Protein AF-A0A958B8J9-F1 (afdb_monomer_lite)

Structure (mmCIF, N/CA/C/O backbone):
data_AF-A0A958B8J9-F1
#
_entry.id   AF-A0A958B8J9-F1
#
loop_
_atom_site.group_PDB
_atom_site.id
_atom_site.type_symbol
_atom_site.label_atom_id
_atom_site.label_alt_id
_atom_site.label_comp_id
_atom_site.label_asym_id
_atom_site.label_entity_id
_atom_site.label_seq_id
_atom_site.pdbx_PDB_ins_code
_atom_site.Cartn_x
_atom_site.Cartn_y
_atom_site.Cartn_z
_atom_site.occupancy
_atom_site.B_iso_or_equiv
_atom_site.auth_seq_id
_atom_site.auth_comp_id
_atom_site.auth_asym_id
_atom_site.auth_atom_id
_atom_site.pdbx_PDB_model_num
ATOM 1 N N . MET A 1 1 ? -15.690 6.339 -1.868 1.00 58.62 1 MET A N 1
ATOM 2 C CA . MET A 1 1 ? -15.265 6.916 -0.576 1.00 58.62 1 MET A CA 1
ATOM 3 C C . MET A 1 1 ? -13.778 7.248 -0.672 1.00 58.62 1 MET A C 1
ATOM 5 O O . MET A 1 1 ? -13.099 6.564 -1.431 1.00 58.62 1 MET A O 1
ATOM 9 N N . THR A 1 2 ? -13.263 8.299 -0.023 1.00 69.31 2 THR A N 1
ATOM 10 C CA . THR A 1 2 ? -11.801 8.518 0.001 1.00 69.31 2 THR A CA 1
ATOM 11 C C . THR A 1 2 ? -11.167 7.687 1.121 1.00 69.31 2 THR A C 1
ATOM 13 O O . THR A 1 2 ? -11.836 7.359 2.100 1.00 69.31 2 THR A O 1
ATOM 16 N N . VAL A 1 3 ? -9.881 7.333 1.001 1.00 66.44 3 VAL A N 1
ATOM 17 C CA . VAL A 1 3 ? -9.152 6.556 2.032 1.00 66.44 3 VAL A CA 1
ATOM 18 C C . VAL A 1 3 ? -9.223 7.245 3.399 1.00 66.44 3 VAL A C 1
ATOM 20 O O . VAL A 1 3 ? -9.336 6.589 4.431 1.00 66.44 3 VAL A O 1
ATOM 23 N N . THR A 1 4 ? -9.215 8.577 3.405 1.00 69.12 4 THR A N 1
ATOM 24 C CA . THR A 1 4 ? -9.327 9.397 4.611 1.00 69.12 4 THR A CA 1
ATOM 25 C C . THR A 1 4 ? -10.670 9.204 5.310 1.00 69.12 4 THR A C 1
ATOM 27 O O . THR A 1 4 ? -10.696 9.065 6.530 1.00 69.12 4 THR A O 1
ATOM 30 N N . ASP A 1 5 ? -11.767 9.131 4.554 1.00 72.06 5 ASP A N 1
ATOM 31 C CA . ASP A 1 5 ? -13.106 8.901 5.112 1.00 72.06 5 ASP A CA 1
ATOM 32 C C . ASP A 1 5 ? -13.208 7.492 5.723 1.00 72.06 5 ASP A C 1
ATOM 34 O O . ASP A 1 5 ? -13.782 7.312 6.796 1.00 72.06 5 ASP A O 1
ATOM 38 N N . LEU A 1 6 ? -12.578 6.501 5.080 1.00 70.38 6 LEU A N 1
ATOM 39 C CA . LEU A 1 6 ? -12.546 5.107 5.535 1.00 70.38 6 LEU A CA 1
ATOM 40 C C . LEU A 1 6 ? -11.748 4.953 6.842 1.00 70.38 6 LEU A C 1
ATOM 42 O O . LEU A 1 6 ? -12.181 4.276 7.775 1.00 70.38 6 LEU A O 1
ATOM 46 N N . LEU A 1 7 ? -10.612 5.648 6.952 1.00 69.88 7 LEU A N 1
ATOM 47 C CA . LEU A 1 7 ? -9.799 5.686 8.172 1.00 69.88 7 LEU A CA 1
ATOM 48 C C . LEU A 1 7 ? -10.475 6.451 9.317 1.00 69.88 7 LEU A C 1
ATOM 50 O O . LEU A 1 7 ? -10.236 6.133 10.480 1.00 69.88 7 LEU A O 1
ATOM 54 N N . GLN A 1 8 ? -11.316 7.442 9.015 1.00 74.94 8 GLN A N 1
ATOM 55 C CA . GLN A 1 8 ? -12.059 8.194 10.031 1.00 74.94 8 GLN A CA 1
ATOM 56 C C . GLN A 1 8 ? -13.215 7.397 10.641 1.00 74.94 8 GLN A C 1
ATOM 58 O O . GLN A 1 8 ? -13.554 7.624 11.801 1.00 74.94 8 GLN A O 1
ATOM 63 N N . SER A 1 9 ? -13.797 6.447 9.904 1.00 75.06 9 SER A N 1
ATOM 64 C CA . SER A 1 9 ? -14.811 5.534 10.449 1.00 75.06 9 SER A CA 1
ATOM 65 C C . SER A 1 9 ? -14.233 4.367 11.254 1.00 75.06 9 SER A C 1
ATOM 67 O O . SER A 1 9 ? -14.986 3.641 11.902 1.00 75.06 9 SER A O 1
ATOM 69 N N . ALA A 1 10 ? -12.913 4.181 11.227 1.00 77.25 10 ALA A N 1
ATOM 70 C CA . ALA A 1 10 ? -12.238 3.083 11.900 1.00 77.25 10 ALA A CA 1
ATOM 71 C C . ALA A 1 10 ? -12.300 3.235 13.428 1.00 77.25 10 ALA A C 1
ATOM 73 O O . ALA A 1 10 ? -11.892 4.258 13.987 1.00 77.25 10 ALA A O 1
ATOM 74 N N . GLN A 1 11 ? -12.770 2.200 14.125 1.00 82.56 11 GLN A N 1
ATOM 75 C CA . GLN A 1 11 ? -12.775 2.181 15.589 1.00 82.56 11 GLN A CA 1
ATOM 76 C C . GLN A 1 11 ? -11.555 1.427 16.108 1.00 82.56 11 GLN A C 1
ATOM 78 O O . GLN A 1 11 ? -11.236 0.344 15.631 1.00 82.56 11 GLN A O 1
ATOM 83 N N . PHE A 1 12 ? -10.868 1.975 17.106 1.00 85.31 12 PHE A N 1
ATOM 84 C CA . PHE A 1 12 ? -9.675 1.348 17.671 1.00 85.31 12 PHE A CA 1
ATOM 85 C C . PHE A 1 12 ? -10.013 0.622 18.969 1.00 85.31 12 PHE A C 1
ATOM 8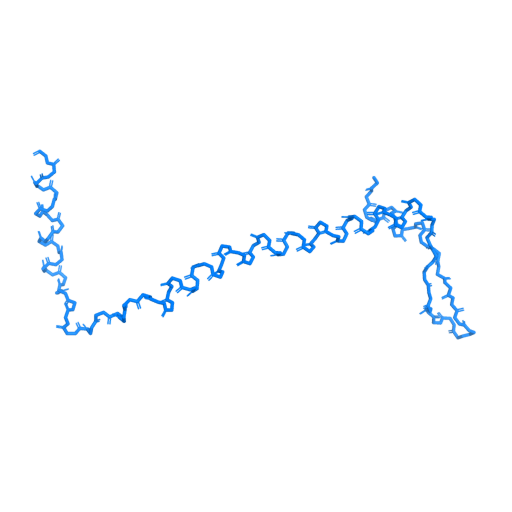7 O O . PHE A 1 12 ? -10.548 1.218 19.902 1.00 85.31 12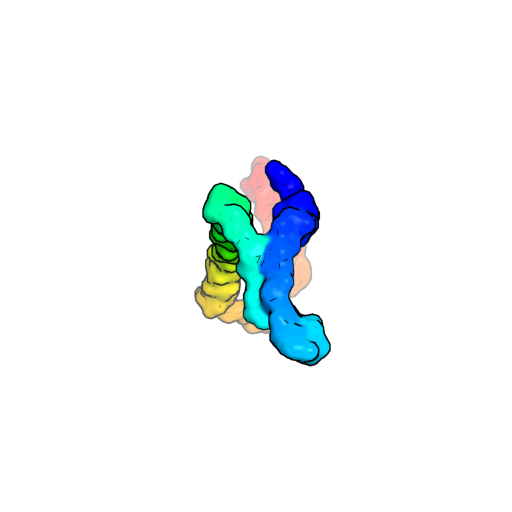 PHE A O 1
ATOM 94 N N . VAL A 1 13 ? -9.638 -0.652 19.047 1.00 84.44 13 VAL A N 1
ATOM 95 C CA . VAL A 1 13 ? -9.618 -1.403 20.302 1.00 84.44 13 VAL A CA 1
ATOM 96 C C . VAL A 1 13 ? -8.281 -1.128 20.975 1.00 84.44 13 VAL A C 1
ATOM 98 O O . VAL A 1 13 ? -7.221 -1.361 20.384 1.00 84.44 13 VAL A O 1
ATOM 101 N N . VAL A 1 14 ? -8.333 -0.606 22.198 1.00 88.81 14 VAL A N 1
ATOM 102 C CA . VAL A 1 14 ? -7.151 -0.272 22.996 1.00 88.81 14 VAL A CA 1
ATOM 103 C C . VAL A 1 14 ? -7.037 -1.178 24.215 1.00 88.81 14 VAL A C 1
ATOM 105 O O . VAL A 1 14 ? -8.045 -1.635 24.754 1.00 88.81 14 VAL A O 1
ATOM 108 N N . ASP A 1 15 ? -5.805 -1.442 24.643 1.00 88.06 15 ASP A N 1
ATOM 109 C CA . ASP A 1 15 ? -5.538 -2.126 25.907 1.00 88.06 15 ASP A CA 1
ATOM 110 C C . ASP A 1 15 ? -5.774 -1.204 27.119 1.00 88.06 15 ASP A C 1
ATOM 112 O O . ASP A 1 15 ? -6.084 -0.018 26.987 1.00 88.06 15 ASP A O 1
ATOM 116 N N . ALA A 1 16 ? -5.603 -1.745 28.328 1.00 85.94 16 ALA A N 1
ATOM 117 C CA . ALA A 1 16 ? -5.766 -0.990 29.574 1.00 85.94 16 ALA A CA 1
ATOM 118 C C . ALA A 1 16 ? -4.799 0.206 29.715 1.00 85.94 16 ALA A C 1
ATOM 120 O O . ALA A 1 16 ? -5.047 1.095 30.527 1.00 85.94 16 ALA A O 1
ATOM 121 N N . ASN A 1 17 ? -3.722 0.243 28.926 1.00 87.06 17 ASN A N 1
ATOM 122 C CA . ASN A 1 17 ? -2.739 1.324 28.895 1.00 87.06 17 ASN A CA 1
ATOM 123 C C . ASN A 1 17 ? -3.018 2.334 27.766 1.00 87.06 17 ASN A C 1
ATOM 125 O O . ASN A 1 17 ? -2.272 3.299 27.611 1.00 87.06 17 ASN A O 1
ATOM 129 N N . GLY A 1 18 ? -4.077 2.125 26.976 1.00 82.56 18 GLY A N 1
ATOM 130 C CA . GLY A 1 18 ? -4.437 2.975 25.845 1.00 82.56 18 GLY A CA 1
ATOM 131 C C . GLY A 1 18 ? -3.675 2.665 24.553 1.00 82.56 18 GLY A C 1
ATOM 132 O O . GLY A 1 18 ? -3.801 3.421 23.586 1.00 82.56 18 GLY A O 1
ATOM 133 N N . ASN A 1 19 ? -2.909 1.571 24.489 1.00 84.25 19 ASN A N 1
ATOM 134 C CA . ASN A 1 19 ? -2.226 1.180 23.258 1.00 84.25 19 ASN A CA 1
ATOM 135 C C . ASN A 1 19 ? -3.209 0.509 22.301 1.00 84.25 19 ASN A C 1
ATOM 137 O O . ASN A 1 19 ? -3.958 -0.388 22.686 1.00 84.25 19 ASN A O 1
ATOM 141 N N . ARG A 1 20 ? -3.182 0.918 21.032 1.00 86.06 20 ARG A N 1
ATOM 142 C CA . ARG A 1 20 ? -4.043 0.367 19.978 1.00 86.06 20 ARG A CA 1
ATOM 143 C C . ARG A 1 20 ? -3.609 -1.062 19.656 1.00 86.06 20 ARG A C 1
ATOM 145 O O . ARG A 1 20 ? -2.474 -1.268 19.238 1.00 86.06 20 ARG A O 1
ATOM 152 N N . GLN A 1 21 ? -4.508 -2.025 19.835 1.00 83.25 21 GLN A N 1
ATOM 153 C CA . GLN A 1 21 ? -4.251 -3.443 19.564 1.00 83.25 21 GLN A CA 1
ATOM 154 C C . GLN A 1 21 ? -4.968 -3.951 18.316 1.00 83.25 21 GLN A C 1
ATOM 156 O O . GLN A 1 21 ? -4.433 -4.803 17.613 1.00 83.25 21 GLN A O 1
ATOM 161 N N . ALA A 1 22 ? -6.16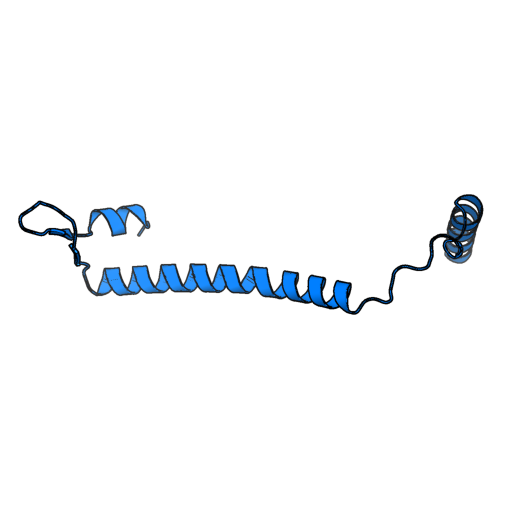1 -3.432 18.026 1.00 82.31 22 ALA A N 1
ATOM 162 C CA . ALA A 1 22 ? -6.915 -3.813 16.839 1.00 82.31 22 ALA A CA 1
ATOM 163 C C . ALA A 1 22 ? -7.707 -2.631 16.279 1.00 82.31 22 ALA A C 1
ATOM 165 O O . ALA A 1 22 ? -7.952 -1.638 16.970 1.00 82.31 22 ALA A O 1
ATOM 166 N N . VAL A 1 23 ? -8.111 -2.760 15.019 1.00 82.25 23 VAL A N 1
ATOM 167 C CA . VAL A 1 23 ? -8.988 -1.812 14.334 1.00 82.25 23 VAL A CA 1
ATOM 168 C C . VAL A 1 23 ? -10.233 -2.559 13.884 1.00 82.25 23 VAL A C 1
ATOM 170 O O . VAL A 1 23 ? -10.131 -3.614 13.261 1.00 82.25 23 VAL A O 1
ATOM 173 N N . LEU A 1 24 ? -11.396 -2.026 14.234 1.00 82.69 24 LEU A N 1
ATOM 174 C CA . LEU A 1 24 ? -12.693 -2.539 13.842 1.00 82.69 24 LEU A CA 1
ATOM 175 C C . LEU A 1 24 ? -13.184 -1.763 12.620 1.00 82.69 24 LEU A C 1
ATOM 177 O O . LEU A 1 24 ? -13.240 -0.530 12.638 1.00 82.69 24 LEU A O 1
ATOM 181 N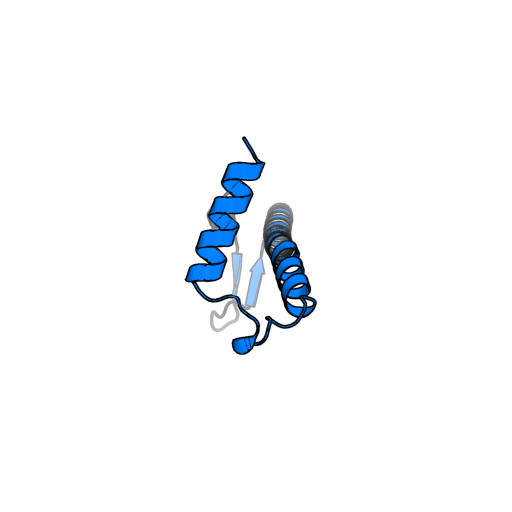 N . PHE A 1 25 ? -13.566 -2.511 11.594 1.00 80.62 25 PHE A N 1
ATOM 182 C CA . PHE A 1 25 ? -14.198 -2.008 10.383 1.00 80.62 25 PHE A CA 1
ATOM 183 C C . PHE A 1 25 ? -15.534 -2.714 10.178 1.00 80.62 25 PHE A C 1
ATOM 185 O O . PHE A 1 25 ? -15.686 -3.881 10.550 1.00 80.62 25 PHE A O 1
ATOM 192 N N . ASP A 1 26 ? -16.488 -2.014 9.566 1.00 85.31 26 ASP A N 1
ATOM 193 C CA . ASP A 1 26 ? -17.635 -2.685 8.958 1.00 85.31 26 ASP A CA 1
ATOM 194 C C . ASP A 1 26 ? -17.146 -3.584 7.811 1.00 85.31 26 ASP A C 1
ATOM 196 O O . ASP A 1 26 ? -16.165 -3.263 7.136 1.00 85.31 26 ASP A O 1
ATOM 200 N N . ILE A 1 27 ? -17.820 -4.711 7.582 1.00 82.06 27 ILE A N 1
ATOM 201 C CA . ILE A 1 27 ? -17.416 -5.681 6.561 1.00 82.06 27 ILE A CA 1
ATOM 202 C C . ILE A 1 27 ? -17.391 -5.070 5.152 1.00 82.06 27 ILE A C 1
ATOM 204 O O . ILE A 1 27 ? -16.473 -5.349 4.388 1.00 82.06 27 ILE A O 1
ATOM 208 N N . ALA A 1 28 ? -18.322 -4.164 4.837 1.00 84.56 28 ALA A N 1
ATOM 209 C CA . ALA A 1 28 ? -18.343 -3.477 3.548 1.00 84.56 28 ALA A CA 1
ATOM 210 C C . ALA A 1 28 ? -17.133 -2.541 3.386 1.00 84.56 28 ALA A C 1
ATOM 212 O O . ALA A 1 28 ? -16.559 -2.432 2.306 1.00 84.56 28 ALA A O 1
ATOM 213 N N . GLN A 1 29 ? -16.704 -1.898 4.475 1.00 82.06 29 GLN A N 1
ATOM 214 C CA . GLN A 1 29 ? -15.521 -1.033 4.481 1.00 82.06 29 GLN A CA 1
ATOM 215 C C . GLN A 1 29 ? -14.221 -1.841 4.429 1.00 82.06 29 GLN A C 1
ATOM 217 O O . GLN A 1 29 ? -13.241 -1.398 3.832 1.00 82.06 29 GLN A O 1
ATOM 222 N N . TRP A 1 30 ? -14.209 -3.022 5.049 1.00 85.56 30 TRP A N 1
ATOM 223 C CA . TRP A 1 30 ? -13.089 -3.952 4.983 1.00 85.56 30 TRP A CA 1
ATOM 224 C C . TRP A 1 30 ? -12.847 -4.439 3.552 1.00 85.56 30 TRP A C 1
ATOM 226 O O . TRP A 1 30 ? -11.708 -4.406 3.091 1.00 85.56 30 TRP A O 1
ATOM 236 N N . ASP A 1 31 ? -13.903 -4.815 2.830 1.00 84.75 31 ASP A N 1
ATOM 237 C CA . ASP A 1 31 ? -13.787 -5.253 1.437 1.00 84.75 31 ASP A CA 1
ATOM 238 C C . ASP A 1 31 ? -13.250 -4.130 0.532 1.00 84.75 31 ASP A C 1
ATOM 240 O O . ASP A 1 31 ? -12.315 -4.352 -0.240 1.00 84.75 31 ASP A O 1
ATOM 244 N N . GLU A 1 32 ? -13.744 -2.895 0.696 1.00 83.69 32 GLU A N 1
ATOM 245 C CA . GLU A 1 32 ? -13.214 -1.725 -0.023 1.00 83.69 32 GLU A CA 1
ATOM 246 C C . GLU A 1 32 ? -11.727 -1.473 0.281 1.00 83.69 32 GLU A C 1
ATOM 248 O O . GLU A 1 32 ? -10.941 -1.191 -0.629 1.00 83.69 32 GLU A O 1
ATOM 253 N N . LEU A 1 33 ? -11.315 -1.590 1.549 1.00 82.19 33 LEU A N 1
ATOM 254 C CA . LEU A 1 33 ? -9.917 -1.431 1.958 1.00 82.19 33 LEU A CA 1
ATOM 255 C C . LEU A 1 33 ? -9.022 -2.509 1.338 1.00 82.19 33 LEU A C 1
ATOM 257 O O . LEU A 1 33 ? -7.938 -2.203 0.838 1.00 82.19 33 LEU A O 1
ATOM 261 N N . VAL A 1 34 ? -9.471 -3.764 1.353 1.00 82.81 34 VAL A N 1
ATOM 262 C CA . VAL A 1 34 ? -8.743 -4.892 0.765 1.00 82.81 34 VAL A CA 1
ATOM 263 C C . VAL A 1 34 ? -8.575 -4.701 -0.743 1.00 82.81 34 VAL A C 1
ATOM 265 O O . VAL A 1 34 ? -7.486 -4.929 -1.271 1.00 82.81 34 VAL A O 1
ATOM 268 N N . ASP A 1 35 ? -9.606 -4.241 -1.447 1.00 84.50 35 ASP A N 1
ATOM 269 C CA . ASP A 1 35 ? -9.523 -4.003 -2.890 1.00 84.50 35 ASP A CA 1
ATOM 270 C C . ASP A 1 35 ? -8.636 -2.801 -3.245 1.00 84.50 35 ASP A C 1
ATOM 272 O O . ASP A 1 35 ? -7.921 -2.826 -4.253 1.00 84.50 35 ASP A O 1
ATOM 276 N N . LEU A 1 36 ? -8.594 -1.772 -2.395 1.00 79.56 36 LEU A N 1
ATOM 277 C CA . LEU A 1 36 ? -7.622 -0.684 -2.516 1.00 79.56 36 LEU A CA 1
ATOM 278 C C . LEU A 1 36 ? -6.181 -1.187 -2.353 1.00 79.56 36 LEU A C 1
ATOM 280 O O . LEU A 1 36 ? -5.318 -0.824 -3.153 1.00 79.56 36 LEU A O 1
ATOM 284 N N . LEU A 1 37 ? -5.919 -2.046 -1.365 1.00 78.50 37 LEU A N 1
ATOM 285 C CA . LEU A 1 37 ? -4.586 -2.610 -1.127 1.00 78.50 37 LEU A CA 1
ATOM 286 C C . LEU A 1 37 ? -4.124 -3.513 -2.280 1.00 78.50 37 LEU A C 1
ATOM 288 O O . LEU A 1 37 ? -3.006 -3.350 -2.766 1.00 78.50 37 LEU A O 1
ATOM 292 N N . LYS A 1 38 ? -4.999 -4.383 -2.802 1.00 76.56 38 LYS A N 1
ATOM 293 C CA . LYS A 1 38 ? -4.697 -5.211 -3.987 1.00 76.56 38 LYS A CA 1
ATOM 294 C C . LYS A 1 38 ? -4.344 -4.368 -5.211 1.00 76.56 38 LYS A C 1
ATOM 296 O O . LYS A 1 38 ? -3.476 -4.745 -5.992 1.00 76.56 38 LYS A O 1
ATOM 301 N N . ASN A 1 39 ? -5.012 -3.228 -5.398 1.00 75.31 39 ASN A N 1
ATOM 302 C CA . ASN A 1 39 ? -4.696 -2.320 -6.498 1.00 75.31 39 ASN A CA 1
ATOM 303 C C . ASN A 1 39 ? -3.298 -1.707 -6.356 1.00 75.31 39 ASN A C 1
ATOM 305 O O . ASN A 1 39 ? -2.618 -1.534 -7.364 1.00 75.31 39 ASN A O 1
ATOM 309 N N . ILE A 1 40 ? -2.849 -1.407 -5.135 1.00 70.50 40 ILE A N 1
ATOM 310 C CA . ILE A 1 40 ? -1.495 -0.894 -4.888 1.00 70.50 40 ILE A CA 1
ATOM 311 C C . ILE A 1 40 ? -0.447 -1.972 -5.197 1.00 70.50 40 ILE A C 1
ATOM 313 O O . ILE A 1 40 ? 0.500 -1.692 -5.931 1.00 70.50 40 ILE A O 1
ATOM 317 N N . GLU A 1 41 ? -0.648 -3.209 -4.739 1.00 60.97 41 GLU A N 1
ATOM 318 C CA . GLU A 1 41 ? 0.241 -4.337 -5.071 1.00 60.97 41 GLU A CA 1
ATOM 319 C C . GLU A 1 41 ? 0.270 -4.620 -6.583 1.00 60.97 41 GLU A C 1
ATOM 321 O O . GLU A 1 41 ? 1.327 -4.860 -7.168 1.00 60.97 41 GLU A O 1
ATOM 326 N N . ALA A 1 42 ? -0.882 -4.535 -7.256 1.00 60.44 42 ALA A N 1
ATOM 327 C CA . ALA A 1 42 ? -0.962 -4.679 -8.707 1.00 60.44 42 ALA A CA 1
ATOM 328 C C . ALA A 1 42 ? -0.229 -3.547 -9.445 1.00 60.44 42 ALA A C 1
ATOM 330 O O . ALA A 1 42 ? 0.365 -3.776 -10.501 1.00 60.44 42 ALA A O 1
ATOM 331 N N . TRP A 1 43 ? -0.247 -2.326 -8.904 1.00 57.53 43 TRP A N 1
ATOM 332 C CA . TRP A 1 43 ? 0.544 -1.217 -9.430 1.00 57.53 43 TRP A CA 1
ATOM 333 C C . TRP A 1 43 ? 2.037 -1.471 -9.261 1.00 57.53 43 TRP A C 1
ATOM 335 O O . TRP A 1 43 ? 2.765 -1.332 -10.239 1.00 57.53 43 TRP A O 1
ATOM 345 N N . GLU A 1 44 ? 2.489 -1.901 -8.084 1.00 58.12 44 GLU A N 1
ATOM 346 C CA . GLU A 1 44 ? 3.888 -2.266 -7.841 1.00 58.12 44 GLU A CA 1
ATOM 347 C C . GLU A 1 44 ? 4.359 -3.321 -8.859 1.00 58.12 44 GLU A C 1
ATOM 349 O O . GLU A 1 44 ? 5.307 -3.083 -9.613 1.00 58.12 44 GLU A O 1
ATOM 354 N N . GLN A 1 45 ? 3.613 -4.419 -9.025 1.00 58.12 45 GLN A N 1
ATOM 355 C CA . GLN A 1 45 ? 3.924 -5.451 -10.024 1.00 58.12 45 GLN A CA 1
ATOM 356 C C . GLN A 1 45 ? 3.961 -4.920 -11.468 1.00 58.12 45 GLN A C 1
ATOM 358 O O . GLN A 1 45 ? 4.790 -5.357 -12.272 1.00 58.12 45 GLN A O 1
ATOM 363 N N . LYS A 1 46 ? 3.096 -3.958 -11.812 1.00 58.53 46 LYS A N 1
ATOM 364 C CA . LYS A 1 46 ? 3.021 -3.372 -13.159 1.00 58.53 46 LYS A CA 1
ATOM 365 C C . LYS A 1 46 ? 4.257 -2.544 -13.525 1.00 58.53 46 LYS A C 1
ATOM 367 O O . LYS A 1 46 ? 4.601 -2.492 -14.704 1.00 58.53 46 LYS A O 1
ATOM 372 N N . TRP A 1 47 ? 4.931 -1.925 -12.555 1.00 54.59 47 TRP A N 1
ATOM 373 C CA . TRP A 1 47 ? 6.182 -1.188 -12.790 1.00 54.59 47 TRP A CA 1
ATOM 374 C C . TRP A 1 47 ? 7.427 -2.084 -12.710 1.00 54.59 47 TRP A C 1
ATOM 376 O O . TRP A 1 47 ? 8.409 -1.798 -13.393 1.00 54.59 47 TRP A O 1
ATOM 386 N N . HIS A 1 48 ? 7.384 -3.196 -11.968 1.00 58.25 48 HIS A N 1
ATOM 387 C CA . HIS A 1 48 ? 8.493 -4.160 -11.909 1.00 58.25 48 HIS A CA 1
ATOM 388 C C . HIS A 1 48 ? 8.728 -4.895 -13.237 1.00 58.25 48 HIS A C 1
ATOM 390 O O . HIS A 1 48 ? 9.863 -4.990 -13.694 1.00 58.25 48 HIS A O 1
ATOM 396 N N . GLN A 1 49 ? 7.663 -5.342 -13.907 1.00 59.88 49 GLN A N 1
ATOM 397 C CA . GLN A 1 49 ? 7.736 -6.096 -15.170 1.00 59.88 49 GLN A CA 1
ATOM 398 C C . GLN A 1 49 ? 8.565 -5.410 -16.288 1.00 59.88 49 GLN A C 1
ATOM 400 O O . GLN A 1 49 ? 9.460 -6.053 -16.852 1.00 59.88 49 GLN A O 1
ATOM 405 N N . PRO A 1 50 ? 8.337 -4.123 -16.630 1.00 60.06 50 PRO A N 1
ATOM 406 C CA . PRO A 1 50 ? 9.151 -3.441 -17.635 1.00 60.06 50 PRO A CA 1
ATOM 407 C C . PRO A 1 50 ? 10.595 -3.201 -17.170 1.00 60.06 50 PRO A C 1
ATOM 409 O O . PRO A 1 50 ? 11.513 -3.323 -17.978 1.00 60.06 50 PRO A O 1
ATOM 412 N N . PHE A 1 51 ? 10.825 -2.925 -15.883 1.00 56.00 51 PHE A N 1
ATOM 413 C CA . PHE A 1 51 ? 12.177 -2.722 -15.349 1.00 56.00 51 PHE A CA 1
ATOM 414 C C . PHE A 1 51 ? 13.007 -4.011 -15.326 1.00 56.00 51 PHE A C 1
ATOM 416 O O . PHE A 1 51 ? 14.175 -3.988 -15.707 1.00 56.00 51 PHE A O 1
ATOM 423 N N . ASP A 1 52 ? 12.412 -5.147 -14.958 1.00 67.62 52 ASP A N 1
ATOM 424 C CA . ASP A 1 52 ? 13.084 -6.450 -14.986 1.00 67.62 52 ASP A CA 1
ATOM 425 C C . ASP A 1 52 ? 13.401 -6.912 -16.410 1.00 67.62 52 ASP A C 1
ATOM 427 O O . ASP A 1 52 ? 14.441 -7.530 -16.643 1.00 67.62 52 ASP A O 1
ATOM 431 N N . SER A 1 53 ? 12.552 -6.559 -17.377 1.00 67.50 53 SER A N 1
ATOM 432 C CA . SER A 1 53 ? 12.808 -6.816 -18.797 1.00 67.50 53 SER A CA 1
ATOM 433 C C . SER A 1 53 ? 13.997 -5.997 -19.314 1.00 67.50 53 SER A C 1
ATOM 435 O O . SER A 1 53 ? 14.865 -6.544 -19.990 1.00 67.50 53 SER A O 1
ATOM 437 N N . ILE A 1 54 ? 14.086 -4.711 -18.950 1.00 66.94 54 ILE A N 1
ATOM 438 C CA . ILE A 1 54 ? 15.228 -3.844 -19.295 1.00 66.94 54 ILE A CA 1
ATOM 439 C C . ILE A 1 54 ? 16.511 -4.345 -18.627 1.00 66.94 54 ILE A C 1
ATOM 441 O O . ILE A 1 54 ? 17.544 -4.445 -19.282 1.00 66.94 54 ILE A O 1
ATOM 445 N N . ARG A 1 55 ? 16.448 -4.702 -17.341 1.00 65.69 55 ARG A N 1
ATOM 446 C CA . ARG A 1 55 ? 17.590 -5.240 -16.593 1.00 65.69 55 ARG A CA 1
ATOM 447 C C . ARG A 1 55 ? 18.092 -6.550 -17.196 1.00 65.69 55 ARG A C 1
ATOM 449 O O . ARG A 1 55 ? 19.281 -6.697 -17.426 1.00 65.69 55 ARG A O 1
ATOM 456 N N . THR A 1 56 ? 17.183 -7.464 -17.528 1.00 72.25 56 THR A N 1
ATOM 457 C CA . THR A 1 56 ? 17.536 -8.731 -18.183 1.00 72.25 56 THR A CA 1
ATOM 458 C C . THR A 1 56 ? 18.160 -8.492 -19.558 1.00 72.25 56 THR A C 1
ATOM 460 O O . THR A 1 56 ? 19.151 -9.134 -19.896 1.00 72.25 56 THR A O 1
ATOM 463 N N . ALA A 1 57 ? 17.624 -7.555 -20.346 1.00 70.81 57 ALA A N 1
ATOM 464 C CA . ALA A 1 57 ? 18.200 -7.180 -21.636 1.00 70.81 57 ALA A CA 1
ATOM 465 C C . ALA A 1 57 ? 19.600 -6.559 -21.493 1.00 70.81 57 ALA A C 1
ATOM 467 O O . ALA A 1 57 ? 20.468 -6.828 -22.314 1.00 70.81 57 ALA A O 1
ATOM 468 N N . TRP A 1 58 ? 19.837 -5.776 -20.438 1.00 68.56 58 TRP A N 1
ATOM 469 C CA . TRP A 1 58 ? 21.151 -5.223 -20.112 1.00 68.56 58 TRP A CA 1
ATOM 470 C C . TRP A 1 58 ? 22.146 -6.319 -19.707 1.00 68.56 58 TRP A C 1
ATOM 472 O O . TRP A 1 58 ? 23.236 -6.397 -20.263 1.00 68.56 58 TRP A O 1
ATOM 482 N N . ASP A 1 59 ? 21.744 -7.226 -18.817 1.00 71.69 59 ASP A N 1
ATOM 483 C CA . ASP A 1 59 ? 22.595 -8.313 -18.314 1.00 71.69 59 ASP A CA 1
ATOM 484 C C . ASP A 1 59 ? 22.912 -9.378 -19.382 1.00 71.69 59 ASP A C 1
ATOM 486 O O . ASP A 1 59 ? 23.920 -10.076 -19.291 1.00 71.69 5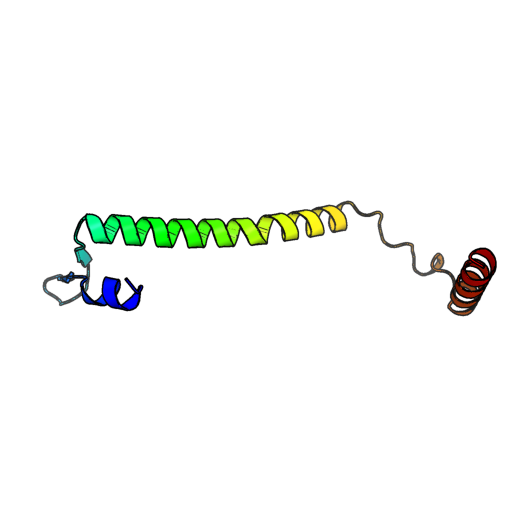9 ASP A O 1
ATOM 490 N N . THR A 1 60 ? 22.049 -9.521 -20.394 1.00 73.56 60 THR A N 1
ATOM 491 C CA . THR A 1 60 ? 22.236 -10.452 -21.524 1.00 73.56 60 THR A CA 1
ATOM 492 C C . THR A 1 60 ? 22.772 -9.780 -22.783 1.00 73.56 60 THR A C 1
ATOM 494 O O . THR A 1 60 ? 23.047 -10.468 -23.770 1.00 73.56 60 THR A O 1
ATOM 497 N N . SER A 1 61 ? 22.934 -8.454 -22.767 1.00 67.25 61 SER A N 1
ATOM 498 C CA . SER A 1 61 ? 23.584 -7.746 -23.861 1.00 67.25 61 SER A CA 1
ATOM 499 C C . SER A 1 61 ? 25.040 -8.196 -23.977 1.00 67.25 61 SER A C 1
ATOM 501 O O . SER A 1 61 ? 25.679 -8.565 -22.988 1.00 67.25 61 SER A O 1
ATOM 503 N N . ALA A 1 62 ? 25.556 -8.225 -25.208 1.00 66.88 62 ALA A N 1
ATOM 504 C CA . ALA A 1 62 ? 26.975 -8.473 -25.413 1.00 66.88 62 ALA A CA 1
ATOM 505 C C . ALA A 1 62 ? 27.774 -7.449 -24.585 1.00 66.88 62 ALA A C 1
ATOM 507 O O . ALA A 1 62 ? 27.344 -6.293 -24.504 1.00 66.88 62 ALA A O 1
ATOM 508 N N . PRO A 1 63 ? 28.900 -7.851 -23.964 1.00 66.81 63 PRO A N 1
ATOM 509 C CA . PRO A 1 63 ? 29.745 -6.906 -23.251 1.00 66.81 63 PRO A CA 1
ATOM 510 C C . PRO A 1 63 ? 30.045 -5.723 -24.168 1.00 66.81 63 PRO A C 1
ATOM 512 O O . PRO A 1 63 ? 30.203 -5.902 -25.381 1.00 66.81 63 PRO A O 1
ATOM 515 N N . ALA A 1 64 ? 30.065 -4.521 -23.587 1.00 63.47 64 ALA A N 1
ATOM 516 C CA . ALA A 1 64 ? 30.416 -3.326 -24.335 1.00 63.47 64 ALA A CA 1
ATOM 517 C C . ALA A 1 64 ? 31.723 -3.597 -25.101 1.00 63.47 64 ALA A C 1
ATOM 519 O O . ALA A 1 64 ? 32.625 -4.214 -24.523 1.00 63.47 64 ALA A O 1
ATOM 520 N N . PRO A 1 65 ? 31.806 -3.214 -26.388 1.00 65.69 65 PRO A N 1
ATOM 521 C CA . PRO A 1 65 ? 33.041 -3.364 -27.143 1.00 65.69 65 PRO A CA 1
ATOM 522 C C . PRO A 1 65 ? 34.185 -2.723 -26.354 1.00 65.69 65 PRO A C 1
ATOM 524 O O . PRO A 1 65 ? 33.991 -1.666 -25.748 1.00 65.69 65 PRO A O 1
ATOM 527 N N . ASP A 1 66 ? 35.348 -3.381 -26.331 1.00 71.69 66 ASP A N 1
ATOM 528 C CA . ASP A 1 66 ? 36.547 -2.822 -25.707 1.00 71.69 66 ASP A CA 1
ATOM 529 C C . ASP A 1 66 ? 36.773 -1.409 -26.259 1.00 71.69 66 ASP A C 1
ATOM 531 O O . ASP A 1 66 ? 36.530 -1.168 -27.443 1.00 71.69 66 ASP A O 1
ATOM 535 N N . GLU A 1 67 ? 37.227 -0.475 -25.422 1.00 62.56 67 GLU A N 1
ATOM 536 C CA . GLU A 1 67 ? 37.417 0.936 -25.800 1.00 62.56 67 GLU A CA 1
ATOM 537 C C . GLU A 1 67 ? 38.286 1.079 -27.067 1.00 62.56 67 GLU A C 1
ATOM 539 O O . GLU A 1 67 ? 38.003 1.912 -27.921 1.00 62.56 67 GLU A O 1
ATOM 544 N N . ASP A 1 68 ? 39.237 0.159 -27.262 1.00 68.75 68 ASP A N 1
ATOM 545 C CA . ASP A 1 68 ? 40.117 0.065 -28.437 1.00 68.75 68 ASP A CA 1
ATOM 546 C C . ASP A 1 68 ? 39.420 -0.424 -29.729 1.00 68.75 68 ASP A C 1
ATOM 548 O O . ASP A 1 68 ? 40.007 -0.392 -30.812 1.00 68.75 68 ASP A O 1
ATOM 552 N N . THR A 1 69 ? 38.182 -0.914 -29.633 1.00 67.06 69 THR A N 1
ATOM 553 C CA . THR A 1 69 ? 37.349 -1.371 -30.763 1.00 67.06 69 THR A CA 1
ATOM 554 C C . THR A 1 69 ? 36.219 -0.401 -31.108 1.00 67.06 69 THR A C 1
ATOM 556 O O . THR A 1 69 ? 35.536 -0.591 -32.119 1.00 67.06 69 THR A O 1
ATOM 559 N N . ILE A 1 70 ? 36.029 0.647 -30.299 1.00 71.75 70 ILE A N 1
ATOM 560 C CA . ILE A 1 70 ? 35.101 1.733 -30.605 1.00 71.75 70 ILE A CA 1
ATOM 561 C C . ILE A 1 70 ? 35.748 2.600 -31.697 1.00 71.75 70 ILE A C 1
ATOM 563 O O . ILE A 1 70 ? 36.888 3.034 -31.527 1.00 71.75 70 ILE A O 1
ATOM 567 N N . PRO A 1 71 ? 35.068 2.850 -32.833 1.00 76.88 71 PRO A N 1
ATOM 568 C CA . PRO A 1 71 ? 35.598 3.737 -33.860 1.00 76.88 71 PRO A CA 1
ATOM 569 C C . PRO A 1 71 ? 35.831 5.133 -33.278 1.00 76.88 71 PRO A C 1
ATOM 571 O O . PRO A 1 71 ? 35.006 5.618 -32.504 1.00 76.88 71 PRO A O 1
ATOM 574 N N . ASP A 1 72 ? 36.927 5.782 -33.665 1.00 81.56 72 ASP A N 1
ATOM 575 C CA . ASP A 1 72 ? 37.185 7.158 -33.250 1.00 81.56 72 ASP A CA 1
ATOM 576 C C . ASP A 1 72 ? 36.098 8.126 -33.755 1.00 81.56 72 ASP A C 1
ATOM 578 O O . ASP A 1 72 ? 35.324 7.830 -34.674 1.00 81.56 72 ASP A O 1
ATOM 582 N N . ASP A 1 73 ? 36.037 9.306 -33.136 1.00 80.00 73 ASP A N 1
ATOM 583 C CA . ASP A 1 73 ? 35.027 10.324 -33.439 1.00 80.00 73 ASP A CA 1
ATOM 584 C C . ASP A 1 73 ? 35.002 10.697 -34.931 1.00 80.00 73 ASP A C 1
ATOM 586 O O . ASP A 1 73 ? 33.936 10.951 -35.493 1.00 80.00 73 ASP A O 1
ATOM 590 N N . GLU A 1 74 ? 36.156 10.691 -35.603 1.00 83.81 74 GLU A N 1
ATOM 591 C CA . GLU A 1 74 ? 36.258 10.986 -37.034 1.00 83.81 74 GLU A CA 1
ATOM 592 C C . GLU A 1 74 ? 35.610 9.880 -37.881 1.00 83.81 74 GLU A C 1
ATOM 594 O O . GLU A 1 74 ? 34.832 10.156 -38.801 1.00 83.81 74 GLU A O 1
ATOM 599 N N . THR A 1 75 ? 35.854 8.619 -37.532 1.00 82.56 75 THR A N 1
ATOM 600 C CA . THR A 1 75 ? 35.255 7.449 -38.176 1.00 82.56 75 THR A CA 1
ATOM 601 C C . THR A 1 75 ? 33.743 7.407 -37.957 1.00 82.56 75 THR A C 1
ATOM 603 O O . THR A 1 75 ? 32.997 7.133 -38.900 1.00 82.56 75 THR A O 1
ATOM 606 N N . LEU A 1 76 ? 33.265 7.743 -36.754 1.00 81.50 76 LEU A N 1
ATOM 607 C CA . LEU A 1 76 ? 31.833 7.830 -36.451 1.00 81.50 76 LEU A CA 1
ATOM 608 C C . LEU A 1 76 ? 31.140 8.941 -37.248 1.00 81.50 76 LEU A C 1
ATOM 6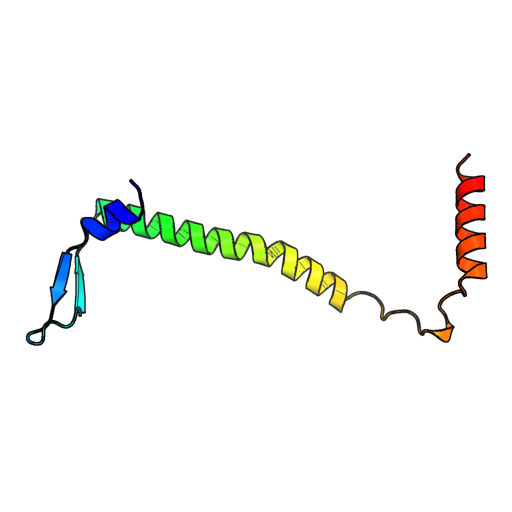10 O O . LEU A 1 76 ? 30.068 8.713 -37.813 1.00 81.50 76 LEU A O 1
ATOM 614 N N . VAL A 1 77 ? 31.752 10.124 -37.352 1.00 82.88 77 VAL A N 1
ATOM 615 C CA . VAL A 1 77 ? 31.216 11.239 -38.153 1.00 82.88 77 VAL A CA 1
ATOM 616 C C . VAL A 1 77 ? 31.130 10.856 -39.631 1.00 82.88 77 VAL A C 1
ATOM 618 O O . VAL A 1 77 ? 30.102 11.098 -40.269 1.00 82.88 77 VAL A O 1
ATOM 621 N N . ASN A 1 78 ? 32.160 10.198 -40.166 1.00 83.44 78 ASN A N 1
ATOM 622 C CA . ASN A 1 78 ? 32.172 9.740 -41.555 1.00 83.44 78 ASN A CA 1
ATOM 623 C C . ASN A 1 78 ? 31.096 8.675 -41.827 1.00 83.44 78 ASN A C 1
ATOM 625 O O . ASN A 1 78 ? 30.399 8.762 -42.837 1.00 83.44 78 ASN A O 1
ATOM 629 N N . LEU A 1 79 ? 30.892 7.729 -40.906 1.00 82.12 79 LEU A N 1
ATOM 630 C CA . LEU A 1 79 ? 29.817 6.730 -40.985 1.00 82.12 79 LEU A CA 1
ATOM 631 C C . LEU A 1 79 ? 28.426 7.372 -40.984 1.00 82.12 79 LEU A C 1
ATOM 633 O O . LEU A 1 79 ? 27.572 7.002 -41.788 1.00 82.12 79 LEU A O 1
ATOM 637 N N . VAL A 1 80 ? 28.195 8.364 -40.121 1.00 81.81 80 VAL A N 1
ATOM 638 C CA . VAL A 1 80 ? 26.917 9.092 -40.071 1.00 81.81 80 VAL A CA 1
ATOM 639 C C . VAL A 1 80 ? 26.660 9.849 -41.375 1.00 81.81 80 VAL A C 1
ATOM 641 O O . VAL A 1 80 ? 25.534 9.850 -41.873 1.00 81.81 80 VAL A O 1
ATOM 644 N N . HIS A 1 81 ? 27.690 10.470 -41.951 1.00 81.69 81 HIS A N 1
ATOM 645 C CA . HIS A 1 81 ? 27.583 11.149 -43.242 1.00 81.69 81 HIS A CA 1
ATOM 646 C C . HIS A 1 81 ? 27.303 10.165 -44.385 1.00 81.69 81 HIS A C 1
ATOM 648 O O . HIS A 1 81 ? 26.411 10.420 -45.190 1.00 81.69 81 HIS A O 1
ATOM 654 N N . GLN A 1 82 ? 27.985 9.018 -44.409 1.00 77.69 82 GLN A N 1
ATOM 655 C CA . GLN A 1 82 ? 27.773 7.976 -45.412 1.00 77.69 82 GLN A CA 1
ATOM 656 C C . GLN A 1 82 ? 26.345 7.411 -45.362 1.00 77.69 82 GLN A C 1
ATOM 658 O O . GLN A 1 82 ? 25.676 7.342 -46.388 1.00 77.69 82 GLN A O 1
ATOM 663 N N . ILE A 1 83 ? 25.836 7.078 -44.171 1.00 79.31 83 ILE A N 1
ATOM 664 C CA . ILE A 1 83 ? 24.462 6.573 -44.005 1.00 79.31 83 ILE A CA 1
ATOM 665 C C . ILE A 1 83 ? 23.437 7.632 -44.434 1.00 79.31 83 ILE A C 1
ATOM 667 O O . ILE A 1 83 ? 22.420 7.306 -45.051 1.00 79.31 83 ILE A O 1
ATOM 671 N N . ARG A 1 84 ? 23.693 8.912 -44.135 1.00 72.56 84 ARG A N 1
ATOM 672 C CA . ARG A 1 84 ? 22.813 10.014 -44.543 1.00 72.56 84 ARG A CA 1
ATOM 673 C C . ARG A 1 84 ? 22.747 10.160 -46.062 1.00 72.56 84 ARG A C 1
ATOM 675 O O . ARG A 1 84 ? 21.669 10.431 -46.578 1.00 72.56 84 ARG A O 1
ATOM 682 N N . ASP A 1 85 ? 23.864 9.965 -46.750 1.00 71.88 85 ASP A N 1
ATOM 683 C CA . ASP A 1 85 ? 23.943 10.090 -48.205 1.00 71.88 85 ASP A CA 1
ATOM 684 C C . ASP A 1 85 ? 23.396 8.840 -48.932 1.00 71.88 85 ASP A C 1
ATOM 686 O O . ASP A 1 85 ? 22.886 8.961 -50.041 1.00 71.88 85 ASP A O 1
ATOM 690 N N . GLU A 1 86 ? 23.409 7.659 -48.300 1.00 66.50 86 GLU A N 1
ATOM 691 C CA . GLU A 1 86 ? 22.793 6.419 -48.816 1.00 66.50 86 GLU A CA 1
ATOM 692 C C . GLU A 1 86 ? 21.261 6.360 -48.631 1.00 66.50 86 GLU A C 1
ATOM 694 O O . GLU A 1 86 ? 20.592 5.518 -49.233 1.00 66.50 86 GLU A O 1
ATOM 699 N N . THR A 1 87 ? 20.690 7.247 -47.807 1.00 59.75 87 THR A N 1
ATOM 700 C CA . THR A 1 87 ? 19.246 7.284 -47.497 1.00 59.75 87 THR A CA 1
ATOM 701 C C . THR A 1 87 ? 18.478 8.338 -48.325 1.00 59.75 87 THR A C 1
ATOM 703 O O . THR A 1 87 ? 17.282 8.536 -48.099 1.00 59.75 87 THR A O 1
ATOM 706 N N . ILE A 1 88 ? 19.132 9.014 -49.283 1.00 50.03 88 ILE A N 1
ATOM 707 C CA . ILE A 1 88 ? 18.529 10.022 -50.186 1.00 50.03 88 ILE A CA 1
ATOM 708 C C . ILE A 1 88 ? 18.358 9.466 -51.602 1.00 50.03 88 ILE A C 1
ATOM 710 O O . ILE A 1 88 ? 19.332 8.906 -52.148 1.00 50.03 88 ILE A O 1
#

Sequence (88 aa):
MTVTDLLQSAQFVVDANGNRQAVLFDIAQWDELVDLLKNIEAWEQKWHQPFDSIRTAWDTSAPAPDEDTIPDDETLVNLVHQIRDETI

Secondary structure (DSSP, 8-state):
--HHHHHHSPEEEE-TTS-EEEEE--HHHHHHHHHHHHHHHHHHHHHHHHHHHHHHHHHHSPPPPPGGGSPPHHHHHHHHHHHHHHT-

Radius of gyration: 28.87 Å; chains: 1; bounding box: 58×22×80 Å

pLDDT: mean 73.89, std 9.65, range [50.03, 88.81]

Foldseek 3Di:
DDPVVLVVPWDFDADPVRHGDDIDHDPVSVVVVVVVVVVVVVVVVVVVVVVVVVVVCVVPDDPDPDPVPDDDPVVVVVVVVVVVVVVD